Protein AF-A0A950FFI0-F1 (afdb_monomer)

Mean predicted aligned error: 14.04 Å

Solvent-accessible surface area (backbone atoms only — not comparable to full-atom values): 6117 Å² total; per-residue (Å²): 122,66,69,65,53,56,51,49,52,53,51,52,51,52,51,52,57,58,64,46,64,82,72,62,46,77,42,52,54,44,16,48,50,30,12,51,50,23,15,51,53,25,23,51,53,27,45,57,56,38,69,71,50,84,88,46,75,73,49,47,69,52,37,28,58,48,19,24,54,52,18,21,52,54,16,29,54,50,16,60,74,71,38,67,81,80,78,78,78,79,76,78,77,79,78,78,78,79,78,79,79,79,79,79,81,84,134

Secondary structure (DSSP, 8-state):
-HHHHHHHHHHHHHHHHHHGGGG--HHHHHHHHHHHHHHHHHHHHHHHHHHHSTT-HHHHHHHHHHHHHHHHHHHHHHHHHHSPPPPPPPPPPPPPPPPPPPPPPP-

Sequence (107 aa):
MGKRLAQSLMWVAALSFVTGCASITDREKCIALYAAGGGLIGGGIGTGVALSKHNQTGYLEWVVPTGVGGGAVLGGIAGYFLCPVPAPPPPPPPPPPPPPPPPPPPP

pLDDT: mean 80.56, std 8.48, range [55.75, 92.94]

Foldseek 3Di:
DVPVVVVVVVVVVVVVVVVVVVVDDPLNVQLQVLLQVQLVVLLVVLVVVVVVPPDDPVSNVPSNCCRNVVRSVVSSVVSNVPGDDDDPDDPDDPPDPDDDDDDDDDD

Radius of gyration: 26.76 Å; Cα contacts (8 Å, |Δi|>4): 84; chains: 1; bounding box: 80×34×70 Å

Structure (mmCIF, N/CA/C/O backbone):
data_AF-A0A950FFI0-F1
#
_entry.id   AF-A0A950FFI0-F1
#
loop_
_atom_site.group_PDB
_atom_site.id
_atom_site.type_symbol
_atom_site.label_atom_id
_atom_site.label_alt_id
_atom_site.label_comp_id
_atom_site.label_asym_id
_atom_site.label_entity_id
_atom_site.label_seq_id
_atom_site.pdbx_PDB_ins_code
_atom_site.Cartn_x
_atom_site.Cartn_y
_atom_site.Cartn_z
_atom_site.occupancy
_atom_site.B_iso_or_equiv
_atom_site.auth_seq_id
_atom_site.auth_comp_id
_atom_site.auth_asym_id
_atom_site.auth_atom_id
_atom_site.pdbx_PDB_model_num
ATOM 1 N N . MET A 1 1 ? 5.366 21.321 -23.007 1.00 55.75 1 MET A N 1
ATOM 2 C CA . MET A 1 1 ? 4.282 21.366 -21.995 1.00 55.75 1 MET A CA 1
ATOM 3 C C . MET A 1 1 ? 4.315 20.253 -20.933 1.00 55.75 1 MET A C 1
ATOM 5 O O . MET A 1 1 ? 3.971 20.554 -19.802 1.00 55.75 1 MET A O 1
ATOM 9 N N . GLY A 1 2 ? 4.728 19.006 -21.212 1.00 72.06 2 GLY A N 1
ATOM 10 C CA . GLY A 1 2 ? 4.502 17.875 -20.279 1.00 72.06 2 GLY A CA 1
ATOM 11 C C . GLY A 1 2 ? 5.239 17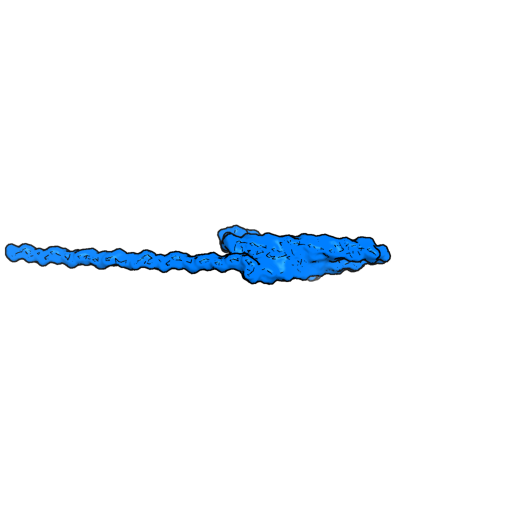.892 -18.924 1.00 72.06 2 GLY A C 1
ATOM 12 O O . GLY A 1 2 ? 4.673 17.473 -17.920 1.00 72.06 2 GLY A O 1
ATOM 13 N N . LYS A 1 3 ? 6.469 18.421 -18.851 1.00 74.12 3 LYS A N 1
ATOM 14 C CA . LYS A 1 3 ? 7.298 18.344 -17.625 1.00 74.12 3 LYS A CA 1
ATOM 15 C C . LYS A 1 3 ? 6.713 19.125 -16.437 1.00 74.12 3 LYS A C 1
ATOM 17 O O . LYS A 1 3 ? 6.781 18.661 -15.308 1.00 74.12 3 LYS A O 1
ATOM 22 N N . ARG A 1 4 ? 6.076 20.274 -16.696 1.00 78.94 4 ARG A N 1
ATOM 23 C CA . ARG A 1 4 ? 5.430 21.102 -15.657 1.00 78.94 4 ARG A CA 1
ATOM 24 C C . ARG A 1 4 ? 4.143 20.470 -15.115 1.00 78.94 4 ARG A C 1
ATOM 26 O O . ARG A 1 4 ? 3.822 20.653 -13.944 1.00 78.94 4 ARG A O 1
ATOM 33 N N . LEU A 1 5 ? 3.445 19.700 -15.954 1.00 82.69 5 LEU A N 1
ATOM 34 C CA . LEU A 1 5 ? 2.248 18.957 -15.564 1.00 82.69 5 LEU A CA 1
ATOM 35 C C . LEU A 1 5 ? 2.614 17.752 -14.684 1.00 82.69 5 LEU A C 1
ATOM 37 O O . LEU A 1 5 ? 2.035 17.580 -13.618 1.00 82.69 5 LEU A O 1
ATOM 41 N N . ALA A 1 6 ? 3.631 16.980 -15.083 1.00 80.00 6 ALA A N 1
ATOM 42 C CA . ALA A 1 6 ? 4.149 15.866 -14.287 1.00 80.00 6 ALA A CA 1
ATOM 43 C C . ALA A 1 6 ? 4.689 16.336 -12.926 1.00 80.00 6 ALA A C 1
ATOM 45 O O . ALA A 1 6 ? 4.409 15.728 -11.897 1.00 80.00 6 ALA A O 1
ATOM 46 N N . GLN A 1 7 ? 5.395 17.468 -12.907 1.00 83.69 7 GLN A N 1
ATOM 47 C CA . GLN A 1 7 ? 5.889 18.061 -11.669 1.00 83.69 7 GLN A CA 1
ATOM 48 C C . GLN A 1 7 ? 4.746 18.553 -10.771 1.00 83.69 7 GLN A C 1
ATOM 50 O O . GLN A 1 7 ? 4.796 18.325 -9.567 1.00 83.69 7 GLN A O 1
ATOM 55 N N . SER A 1 8 ? 3.684 19.141 -11.334 1.00 83.44 8 SER A N 1
ATOM 56 C CA . SER A 1 8 ? 2.490 19.502 -10.551 1.00 83.44 8 SER A CA 1
ATOM 57 C C . SER A 1 8 ? 1.795 18.275 -9.964 1.00 83.44 8 SER A C 1
ATOM 59 O O . SER A 1 8 ? 1.448 18.285 -8.790 1.00 83.44 8 SER A O 1
ATOM 61 N N . LEU A 1 9 ? 1.642 17.197 -10.739 1.00 84.56 9 LEU A N 1
ATOM 62 C CA . LEU A 1 9 ? 1.046 15.944 -10.259 1.00 84.56 9 LEU A CA 1
ATOM 63 C C . LEU A 1 9 ? 1.855 15.318 -9.117 1.00 84.56 9 LEU A C 1
ATOM 65 O O . LEU A 1 9 ? 1.275 14.864 -8.135 1.00 84.56 9 LEU A O 1
ATOM 69 N N . MET A 1 10 ? 3.185 15.352 -9.204 1.00 82.50 10 MET A N 1
ATOM 70 C CA . MET A 1 10 ? 4.066 14.853 -8.148 1.00 82.50 10 MET A CA 1
ATOM 71 C C . MET A 1 10 ? 3.965 15.694 -6.863 1.00 82.50 10 MET A C 1
ATOM 73 O O . MET A 1 10 ? 3.920 15.134 -5.770 1.00 82.50 10 MET A O 1
ATOM 77 N N . TRP A 1 11 ? 3.859 17.023 -6.986 1.00 86.88 11 TRP A N 1
ATOM 78 C CA . TRP A 1 11 ? 3.636 17.923 -5.846 1.00 86.88 11 TRP A CA 1
ATOM 79 C C . TRP A 1 11 ? 2.263 17.723 -5.199 1.00 86.88 11 TRP A C 1
ATOM 81 O O . TRP A 1 11 ? 2.167 17.680 -3.976 1.00 86.88 11 TRP A O 1
ATOM 91 N N . VAL A 1 12 ? 1.210 17.548 -6.001 1.00 83.50 12 VAL A N 1
ATOM 92 C CA . VAL A 1 12 ? -0.142 17.257 -5.498 1.00 83.50 12 VAL A CA 1
ATOM 93 C C . VAL A 1 12 ? -0.174 15.908 -4.782 1.00 83.50 12 VAL A C 1
ATOM 95 O O . VAL A 1 12 ? -0.737 15.812 -3.692 1.00 83.50 12 VAL A O 1
ATOM 98 N N . ALA A 1 13 ? 0.481 14.882 -5.334 1.00 80.25 13 ALA A N 1
ATOM 99 C CA . ALA A 1 13 ? 0.607 13.586 -4.676 1.00 80.25 13 ALA A CA 1
ATOM 100 C C . ALA A 1 13 ? 1.336 13.720 -3.330 1.00 80.25 13 ALA A C 1
ATOM 102 O O . ALA A 1 13 ? 0.818 13.272 -2.311 1.00 80.25 13 ALA A O 1
ATOM 103 N N . ALA A 1 14 ? 2.479 14.411 -3.296 1.00 79.38 14 ALA A N 1
ATOM 104 C CA . ALA A 1 14 ? 3.236 14.641 -2.066 1.00 79.38 14 ALA A CA 1
ATOM 105 C C . ALA A 1 14 ? 2.419 15.389 -0.996 1.00 79.38 14 ALA A C 1
ATOM 107 O O . ALA A 1 14 ? 2.4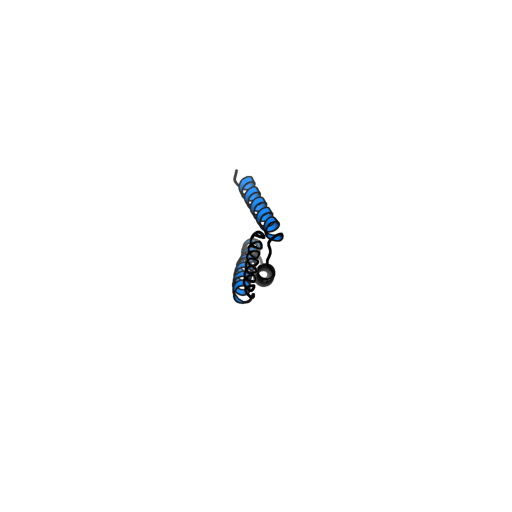07 14.981 0.163 1.00 79.38 14 ALA A O 1
ATOM 108 N N . LEU A 1 15 ? 1.685 16.438 -1.383 1.00 74.88 15 LEU A N 1
ATOM 109 C CA . LEU A 1 15 ? 0.802 17.178 -0.476 1.00 74.88 15 LEU A CA 1
ATOM 110 C C . LEU A 1 15 ? -0.331 16.299 0.065 1.00 74.88 15 LEU A C 1
ATOM 112 O O . LEU A 1 15 ? -0.646 16.387 1.248 1.00 74.88 15 LEU A O 1
ATOM 116 N N . SER A 1 16 ? -0.877 15.408 -0.765 1.00 71.88 16 SER A N 1
ATOM 117 C CA . SER A 1 16 ? -1.929 14.462 -0.364 1.00 71.88 16 SER A CA 1
ATOM 118 C C . SER A 1 16 ? -1.427 13.461 0.684 1.00 71.88 16 SER A C 1
ATOM 120 O O . SER A 1 16 ? -2.123 13.176 1.660 1.00 71.88 16 SER A O 1
ATOM 122 N N . PHE A 1 17 ? -0.189 12.978 0.527 1.00 67.31 17 PHE A N 1
ATOM 123 C CA . PHE A 1 17 ? 0.474 12.136 1.528 1.00 67.31 17 PHE A CA 1
ATOM 124 C C . PHE A 1 17 ? 0.713 12.885 2.848 1.00 67.31 17 PHE A C 1
ATOM 126 O O . PHE A 1 17 ? 0.494 12.317 3.915 1.00 67.31 17 PHE A O 1
ATOM 133 N N . VAL A 1 18 ? 1.103 14.165 2.800 1.00 69.44 18 VAL A N 1
ATOM 134 C CA . VAL A 1 18 ? 1.333 14.984 4.006 1.00 69.44 18 VAL A CA 1
ATOM 135 C C . VAL A 1 18 ? 0.029 15.303 4.742 1.00 69.44 18 VAL A C 1
ATOM 137 O O . VAL A 1 18 ? -0.010 15.219 5.967 1.00 69.44 18 VAL A O 1
ATOM 140 N N . THR A 1 19 ? -1.062 15.612 4.034 1.00 65.56 19 THR A N 1
ATOM 141 C CA . THR A 1 19 ? -2.373 15.840 4.672 1.00 65.56 19 THR A CA 1
ATOM 142 C C . THR A 1 19 ? -2.939 14.576 5.318 1.00 65.56 19 THR A C 1
ATOM 144 O O . THR A 1 19 ? -3.627 14.666 6.332 1.00 65.56 19 THR A O 1
ATOM 147 N N . GLY A 1 20 ? -2.593 13.398 4.787 1.00 60.44 20 GLY A N 1
ATOM 148 C CA . GLY A 1 20 ? -2.955 12.109 5.379 1.00 60.44 20 GLY A CA 1
ATOM 149 C C . GLY A 1 20 ? -2.249 11.802 6.708 1.00 60.44 20 GLY A C 1
ATOM 150 O O . GLY A 1 20 ? -2.727 10.958 7.462 1.00 60.44 20 GLY A O 1
ATOM 151 N N . CYS A 1 21 ? -1.158 12.501 7.052 1.00 64.06 21 CYS A N 1
ATOM 152 C CA . CYS A 1 21 ? -0.455 12.285 8.325 1.00 64.06 21 CYS A CA 1
ATOM 153 C C . CYS A 1 21 ? -1.261 12.725 9.559 1.00 64.06 21 CYS A C 1
ATOM 155 O O . CYS A 1 21 ? -1.019 12.197 10.641 1.00 64.06 21 CYS A O 1
ATOM 157 N N . ALA A 1 22 ? -2.206 13.665 9.433 1.00 57.06 22 ALA A N 1
ATOM 158 C CA . ALA A 1 22 ? -2.994 14.144 10.576 1.00 57.06 22 ALA A CA 1
ATOM 159 C C . ALA A 1 22 ? -4.136 13.190 10.978 1.00 57.06 22 ALA A C 1
ATOM 161 O O . ALA A 1 22 ? -4.648 13.283 12.091 1.00 57.06 22 ALA A O 1
ATOM 162 N N . SER A 1 23 ? -4.525 12.266 10.096 1.00 58.75 23 SER A N 1
ATOM 163 C CA . SER A 1 23 ? -5.669 11.363 10.282 1.00 58.75 23 SER A CA 1
ATOM 164 C C . SER A 1 23 ? -5.284 9.884 10.336 1.00 58.75 23 SER A C 1
ATOM 166 O O . SER A 1 23 ? -6.153 9.029 10.196 1.00 58.75 23 SER A O 1
ATOM 168 N N . ILE A 1 24 ? -3.997 9.567 10.508 1.00 67.44 24 ILE A N 1
ATOM 169 C CA . ILE A 1 24 ? -3.511 8.194 10.375 1.00 67.44 24 ILE A CA 1
ATOM 170 C C . ILE A 1 24 ? -3.899 7.354 11.604 1.00 67.44 24 ILE A C 1
ATOM 172 O O . ILE A 1 24 ? -3.438 7.569 12.730 1.00 67.44 24 ILE A O 1
ATOM 176 N N . THR A 1 25 ? -4.771 6.378 11.387 1.00 76.31 25 THR A N 1
ATOM 177 C CA . THR A 1 25 ? -5.123 5.358 12.377 1.00 76.31 25 THR A CA 1
ATOM 178 C C . THR A 1 25 ? -3.943 4.408 12.597 1.00 76.31 25 THR A C 1
ATOM 180 O O . THR A 1 25 ? -3.069 4.255 11.738 1.00 76.31 25 THR A O 1
ATOM 183 N N . ASP A 1 26 ? -3.896 3.710 13.735 1.00 78.50 26 ASP A N 1
ATOM 184 C CA . ASP A 1 26 ? -2.819 2.738 13.995 1.00 78.50 26 ASP A CA 1
ATOM 185 C C . ASP A 1 26 ? -2.796 1.595 12.967 1.00 78.50 26 ASP A C 1
ATOM 187 O O . ASP A 1 26 ? -1.736 1.048 12.651 1.00 78.50 26 ASP A O 1
ATOM 191 N N . ARG A 1 27 ? -3.950 1.306 12.350 1.00 78.31 27 ARG A N 1
ATOM 192 C CA . ARG A 1 27 ? -4.050 0.372 11.228 1.00 78.31 27 ARG A CA 1
ATOM 193 C C . ARG A 1 27 ? -3.320 0.878 9.987 1.00 78.31 27 ARG A C 1
ATOM 195 O O . ARG A 1 27 ? -2.618 0.104 9.346 1.00 78.31 27 ARG A O 1
ATOM 202 N N . GLU A 1 28 ? -3.449 2.154 9.645 1.00 82.2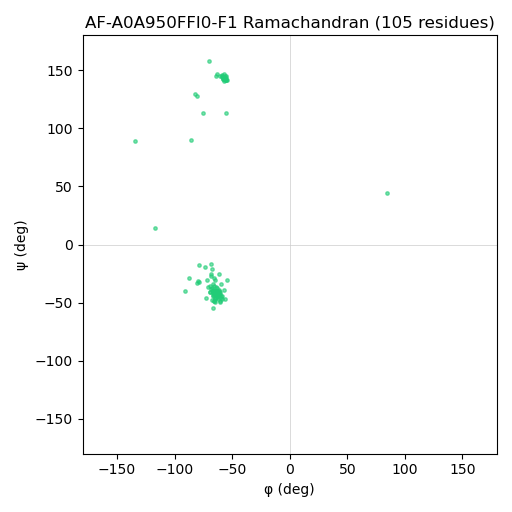5 28 GLU A N 1
ATOM 203 C CA . GLU A 1 28 ? -2.775 2.726 8.474 1.00 82.25 28 GLU A CA 1
ATOM 204 C C . GLU A 1 28 ? -1.262 2.814 8.667 1.00 82.25 28 GLU A C 1
ATOM 206 O O . GLU A 1 28 ? -0.526 2.521 7.728 1.00 82.25 28 GLU A O 1
ATOM 211 N N . LYS A 1 29 ? -0.777 3.105 9.884 1.00 83.94 29 LYS A N 1
ATOM 212 C CA . LYS A 1 29 ? 0.663 3.016 10.202 1.00 83.94 29 LYS A CA 1
ATOM 213 C C . LYS A 1 29 ? 1.187 1.599 9.988 1.00 83.94 29 LYS A C 1
ATOM 215 O O . LYS A 1 29 ? 2.241 1.414 9.389 1.00 83.94 29 LYS A O 1
ATOM 220 N N . CYS A 1 30 ? 0.433 0.604 10.448 1.00 85.31 30 CYS A N 1
ATOM 221 C CA . CYS A 1 30 ? 0.761 -0.800 10.251 1.00 85.31 30 CYS A CA 1
ATOM 222 C C . CYS A 1 30 ? 0.821 -1.148 8.751 1.00 85.31 30 CYS A C 1
ATOM 224 O O . CYS A 1 30 ? 1.836 -1.659 8.283 1.00 85.31 30 CYS A O 1
ATOM 226 N N . ILE A 1 31 ? -0.196 -0.778 7.964 1.00 87.62 31 ILE A N 1
ATOM 227 C CA . ILE A 1 31 ? -0.214 -1.015 6.509 1.00 87.62 31 ILE A CA 1
ATOM 228 C C . ILE A 1 31 ? 0.955 -0.301 5.815 1.00 87.62 31 ILE A C 1
ATOM 230 O O . ILE A 1 31 ? 1.616 -0.894 4.963 1.00 87.62 31 ILE A O 1
ATOM 234 N N . ALA A 1 32 ? 1.246 0.944 6.198 1.00 87.44 32 ALA A N 1
ATOM 235 C CA . ALA A 1 32 ? 2.353 1.720 5.651 1.00 87.44 32 ALA A CA 1
ATOM 236 C C . ALA A 1 32 ? 3.717 1.089 5.967 1.00 87.44 32 ALA A C 1
ATOM 238 O O . ALA A 1 32 ? 4.592 1.086 5.104 1.00 87.44 32 ALA A O 1
ATOM 239 N N . LEU A 1 33 ? 3.893 0.501 7.156 1.00 88.81 33 LEU A N 1
ATOM 240 C CA . LEU A 1 33 ? 5.101 -0.252 7.505 1.00 88.81 33 LEU A CA 1
ATOM 241 C C . LEU A 1 33 ? 5.275 -1.484 6.612 1.00 88.81 33 LEU A C 1
ATOM 243 O O . LEU A 1 33 ? 6.373 -1.716 6.107 1.00 88.81 33 LEU A O 1
ATOM 247 N N . TYR A 1 34 ? 4.204 -2.241 6.359 1.00 87.62 34 TYR A N 1
ATOM 248 C CA . TYR A 1 34 ? 4.266 -3.384 5.444 1.00 87.62 34 TYR A CA 1
ATOM 249 C C . TYR A 1 34 ? 4.493 -2.957 3.986 1.00 87.62 34 TYR A C 1
ATOM 251 O O . TYR A 1 34 ? 5.261 -3.607 3.280 1.00 87.62 34 TYR A O 1
ATOM 259 N N . ALA A 1 35 ? 3.898 -1.849 3.536 1.00 89.62 35 ALA A N 1
ATOM 260 C CA . ALA A 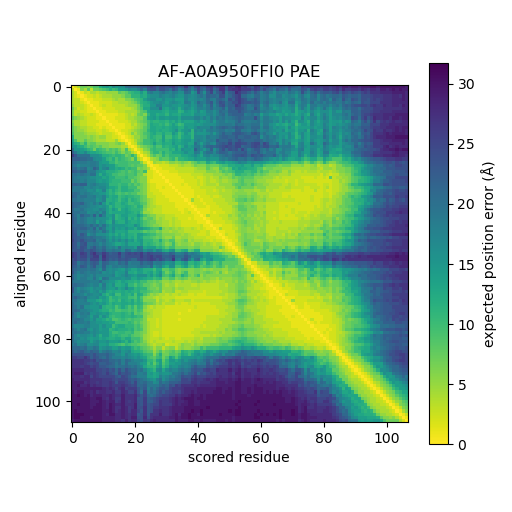1 35 ? 4.151 -1.284 2.210 1.00 89.62 35 ALA A CA 1
ATOM 261 C C . ALA A 1 35 ? 5.605 -0.806 2.062 1.00 89.62 35 ALA A C 1
ATOM 263 O O . ALA A 1 35 ? 6.274 -1.138 1.085 1.00 89.62 35 ALA A O 1
ATOM 264 N N . ALA A 1 36 ? 6.137 -0.088 3.053 1.00 89.56 36 ALA A N 1
ATOM 265 C CA . ALA A 1 36 ? 7.531 0.345 3.060 1.00 89.56 36 ALA A CA 1
ATOM 266 C C . ALA A 1 36 ? 8.490 -0.856 3.082 1.00 89.56 36 ALA A C 1
ATOM 268 O O . ALA A 1 36 ? 9.427 -0.911 2.287 1.00 89.56 36 ALA A O 1
ATOM 269 N N . GLY A 1 37 ? 8.221 -1.854 3.929 1.00 90.06 37 GLY A N 1
ATOM 270 C CA . GLY A 1 37 ? 8.993 -3.095 3.986 1.00 90.06 37 GLY A CA 1
ATOM 271 C C . GLY A 1 37 ? 8.972 -3.855 2.659 1.00 90.06 37 GLY A C 1
ATOM 272 O O . GLY A 1 37 ? 10.023 -4.239 2.151 1.00 90.06 37 GLY A O 1
ATOM 273 N N . GLY A 1 38 ? 7.795 -4.004 2.048 1.00 87.00 38 GLY A N 1
ATOM 274 C CA . GLY A 1 38 ? 7.642 -4.648 0.745 1.00 87.00 38 GLY A CA 1
ATOM 275 C C . GLY A 1 38 ? 8.377 -3.908 -0.372 1.00 87.00 38 GLY A C 1
ATOM 276 O O . GLY A 1 38 ? 9.036 -4.542 -1.193 1.00 87.00 38 GLY A O 1
ATOM 277 N N . GLY A 1 39 ? 8.336 -2.572 -0.378 1.00 89.69 39 GLY A N 1
ATOM 278 C CA . GLY A 1 39 ? 9.069 -1.749 -1.342 1.00 89.69 39 GLY A CA 1
ATOM 279 C C . GLY A 1 39 ? 10.586 -1.856 -1.187 1.00 89.69 39 GLY A C 1
ATOM 280 O O . GLY A 1 39 ? 11.298 -1.956 -2.184 1.00 89.69 39 GLY A O 1
ATOM 281 N N . LEU A 1 40 ? 11.089 -1.907 0.050 1.00 89.69 40 LEU A N 1
ATOM 282 C CA . LEU A 1 40 ? 12.516 -2.101 0.327 1.00 89.69 40 LEU A CA 1
ATOM 283 C C . LEU A 1 40 ? 12.997 -3.493 -0.095 1.00 89.69 40 LEU A C 1
ATOM 285 O O . LEU A 1 40 ? 14.038 -3.608 -0.739 1.00 89.69 40 LEU A O 1
ATOM 289 N N . ILE A 1 41 ? 12.230 -4.541 0.214 1.00 91.38 41 ILE A N 1
ATOM 290 C CA . ILE A 1 41 ? 12.560 -5.917 -0.183 1.00 91.38 41 ILE A CA 1
ATOM 291 C C . ILE A 1 41 ? 12.503 -6.052 -1.711 1.00 91.38 41 ILE A C 1
ATOM 293 O O . ILE A 1 41 ? 13.451 -6.542 -2.326 1.00 91.38 41 ILE A O 1
ATOM 297 N N . GLY A 1 42 ? 11.430 -5.566 -2.341 1.00 85.94 42 GLY A N 1
ATOM 298 C CA . GLY A 1 42 ? 11.257 -5.607 -3.793 1.00 85.94 42 GLY A CA 1
ATOM 299 C C . GLY A 1 42 ? 12.313 -4.791 -4.544 1.00 85.94 42 GLY A C 1
ATOM 300 O O . GLY A 1 42 ? 12.858 -5.256 -5.546 1.00 85.94 42 GLY A O 1
ATOM 301 N N . GLY A 1 43 ? 12.674 -3.614 -4.028 1.00 85.94 43 GLY A N 1
ATOM 302 C CA . GLY A 1 43 ? 13.766 -2.793 -4.552 1.00 85.94 4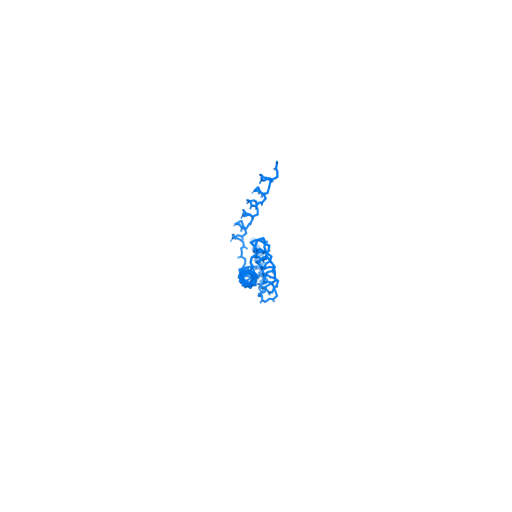3 GLY A CA 1
ATOM 303 C C . GLY A 1 43 ? 15.142 -3.432 -4.365 1.00 85.94 43 GLY A C 1
ATOM 304 O O . GLY A 1 43 ? 15.957 -3.408 -5.288 1.00 85.94 43 GLY A O 1
ATOM 305 N N . GLY A 1 44 ? 15.396 -4.057 -3.211 1.00 86.12 44 GLY A N 1
ATOM 306 C CA . GLY A 1 44 ? 16.643 -4.769 -2.923 1.00 86.12 44 GLY A CA 1
ATOM 307 C C . GLY A 1 44 ? 16.867 -5.956 -3.861 1.00 86.12 44 GLY A C 1
ATOM 308 O O . GLY A 1 44 ? 17.934 -6.072 -4.466 1.00 86.12 44 GLY A O 1
ATOM 309 N N . ILE A 1 45 ? 15.839 -6.788 -4.062 1.00 86.88 45 ILE A N 1
ATOM 310 C CA . ILE A 1 45 ? 15.892 -7.918 -5.003 1.00 86.88 45 ILE A CA 1
ATOM 311 C C . ILE A 1 45 ? 16.042 -7.408 -6.440 1.00 86.88 45 ILE A C 1
ATOM 313 O O . ILE A 1 45 ? 16.905 -7.892 -7.173 1.00 86.88 45 ILE A O 1
ATOM 317 N N . GLY A 1 46 ? 15.252 -6.403 -6.834 1.00 82.31 46 GLY A N 1
ATOM 318 C CA . GLY A 1 46 ? 15.327 -5.803 -8.167 1.00 82.31 46 GLY A CA 1
ATOM 319 C C . GLY A 1 46 ? 16.729 -5.285 -8.485 1.00 82.31 46 GLY A C 1
ATOM 320 O O . GLY A 1 46 ? 17.288 -5.617 -9.528 1.00 82.31 46 GLY A O 1
ATOM 321 N N . THR A 1 47 ? 17.341 -4.558 -7.548 1.00 83.69 47 THR A N 1
ATOM 322 C CA . THR A 1 47 ? 18.709 -4.038 -7.694 1.00 83.69 47 THR A CA 1
ATOM 323 C C . THR A 1 47 ? 19.746 -5.166 -7.748 1.00 83.69 47 THR A C 1
ATOM 325 O O . THR A 1 47 ? 20.636 -5.135 -8.597 1.00 83.69 47 THR A O 1
ATOM 328 N N . GLY A 1 48 ? 19.614 -6.200 -6.908 1.00 82.94 48 GLY A N 1
ATOM 329 C CA . GLY A 1 48 ? 20.516 -7.360 -6.907 1.00 82.94 48 GLY A CA 1
ATOM 330 C C . GLY A 1 48 ? 20.513 -8.138 -8.230 1.00 82.94 48 GLY A C 1
ATOM 331 O O . GLY A 1 48 ? 21.570 -8.500 -8.755 1.00 82.94 48 GLY A O 1
ATOM 332 N N . VAL A 1 49 ? 19.332 -8.333 -8.825 1.00 81.81 49 VAL A N 1
ATOM 333 C CA . VAL A 1 49 ? 19.191 -8.970 -10.147 1.00 81.81 49 VAL A CA 1
ATOM 334 C C . VAL A 1 49 ? 19.704 -8.054 -11.262 1.00 81.81 49 VAL A C 1
ATOM 336 O O . VAL A 1 49 ? 20.328 -8.532 -12.210 1.00 81.81 49 VAL A O 1
ATOM 339 N N . ALA A 1 50 ? 19.490 -6.740 -11.148 1.00 78.38 50 ALA A N 1
ATOM 340 C CA . ALA A 1 50 ? 19.973 -5.766 -12.122 1.00 78.38 50 ALA A CA 1
ATOM 341 C C . ALA A 1 50 ? 21.502 -5.740 -12.224 1.00 78.38 50 ALA A C 1
ATOM 343 O O . ALA A 1 50 ? 22.042 -5.699 -13.325 1.00 78.38 50 ALA A O 1
ATOM 344 N N . LEU A 1 51 ? 22.195 -5.811 -11.084 1.00 79.31 51 LEU A N 1
ATOM 345 C CA . LEU A 1 51 ? 23.659 -5.817 -11.020 1.00 79.31 51 LEU A CA 1
ATOM 346 C C . LEU A 1 51 ? 24.269 -7.105 -11.591 1.00 79.31 51 LEU A C 1
ATOM 348 O O . LEU A 1 51 ? 25.383 -7.081 -12.108 1.00 79.31 51 LEU A O 1
ATOM 352 N N . SER A 1 52 ? 23.527 -8.217 -11.553 1.00 80.06 52 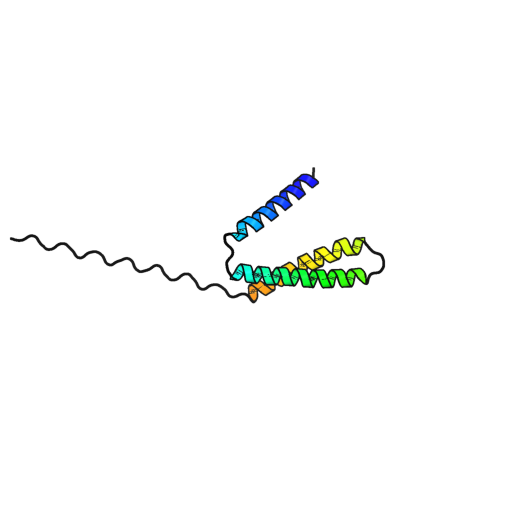SER A N 1
ATOM 353 C CA . SER A 1 52 ? 23.952 -9.496 -12.140 1.00 80.06 52 SER A CA 1
ATOM 354 C C . SER A 1 52 ? 23.879 -9.505 -13.675 1.00 80.06 52 SER A C 1
ATOM 356 O O . SER A 1 52 ? 24.530 -10.318 -14.332 1.00 80.06 52 SER A O 1
ATOM 358 N N . LYS A 1 53 ? 23.113 -8.588 -14.279 1.00 77.31 53 LYS A N 1
ATOM 359 C CA . LYS A 1 53 ? 23.082 -8.374 -15.730 1.00 77.31 53 LYS A CA 1
ATOM 360 C C . LYS A 1 53 ? 24.205 -7.403 -16.102 1.00 77.31 53 LYS A C 1
ATOM 362 O O . LYS A 1 53 ? 24.018 -6.190 -16.126 1.00 77.31 53 LYS A O 1
ATOM 367 N N . HIS A 1 54 ? 25.384 -7.952 -16.400 1.00 56.91 54 HIS A N 1
ATOM 368 C CA . HIS A 1 54 ? 26.536 -7.178 -16.862 1.00 56.91 54 HIS A CA 1
ATOM 369 C C . HIS A 1 54 ? 26.155 -6.346 -18.105 1.00 56.91 54 HIS A C 1
ATOM 371 O O . HIS A 1 54 ? 25.918 -6.895 -19.180 1.00 56.91 54 HIS A O 1
ATOM 377 N N . ASN A 1 55 ? 26.140 -5.017 -17.949 1.00 63.28 55 ASN A N 1
ATOM 378 C CA . ASN A 1 55 ? 26.104 -4.003 -19.014 1.00 63.28 55 ASN A CA 1
ATOM 379 C C . ASN A 1 55 ? 24.744 -3.581 -19.625 1.00 63.28 55 ASN A C 1
ATOM 381 O O . ASN A 1 55 ? 24.641 -3.372 -20.834 1.00 63.28 55 ASN A O 1
ATOM 385 N N . GLN A 1 56 ? 23.709 -3.347 -18.813 1.00 66.19 56 GLN A N 1
ATOM 386 C CA . GLN A 1 56 ? 22.544 -2.559 -19.254 1.00 66.19 56 GLN A CA 1
ATOM 387 C C . GLN A 1 56 ? 22.143 -1.543 -18.173 1.00 66.19 56 GLN A C 1
ATOM 389 O O . GLN A 1 56 ? 21.293 -1.818 -17.329 1.00 66.19 56 GLN A O 1
ATOM 394 N N . THR A 1 57 ? 22.715 -0.335 -18.209 1.00 66.94 57 THR A N 1
ATOM 395 C CA . THR A 1 57 ? 22.252 0.815 -17.402 1.00 66.94 57 THR A CA 1
ATOM 396 C C . THR A 1 57 ? 20.764 1.110 -17.618 1.00 66.94 57 THR A C 1
ATOM 398 O O . THR A 1 57 ? 20.076 1.489 -16.676 1.00 66.94 57 THR A O 1
ATOM 401 N N . GLY A 1 58 ? 20.233 0.825 -18.812 1.00 68.88 58 GLY A N 1
ATOM 402 C CA . GLY A 1 58 ? 18.795 0.911 -19.091 1.00 68.88 58 GLY A CA 1
ATOM 403 C C . GLY A 1 58 ? 17.935 -0.133 -18.361 1.00 68.88 58 GLY A C 1
ATOM 404 O O . GLY A 1 58 ? 16.742 0.082 -18.176 1.00 68.88 58 GLY A O 1
ATOM 405 N N . TYR A 1 59 ? 18.516 -1.249 -17.906 1.00 76.19 59 TYR A N 1
ATOM 406 C CA . TYR A 1 59 ? 17.785 -2.269 -17.145 1.00 76.19 59 TYR A CA 1
ATOM 407 C C . TYR A 1 59 ? 17.636 -1.883 -15.667 1.00 76.19 59 TYR A C 1
ATOM 409 O O . TYR A 1 59 ? 16.603 -2.155 -15.057 1.00 76.19 59 TYR A O 1
ATOM 417 N N . LEU A 1 60 ? 18.632 -1.187 -15.106 1.00 78.00 60 LEU A N 1
ATOM 418 C CA . LEU A 1 60 ? 18.568 -0.618 -13.755 1.00 78.00 60 LEU A CA 1
ATOM 419 C C . LEU A 1 60 ? 17.453 0.429 -13.631 1.00 78.00 60 LEU A C 1
ATOM 421 O O . LEU A 1 60 ? 16.707 0.395 -12.652 1.00 78.00 60 LEU A O 1
ATOM 425 N N . GLU A 1 61 ? 17.301 1.304 -14.633 1.00 78.25 61 GLU A N 1
ATOM 426 C CA . GLU A 1 61 ? 16.247 2.330 -14.635 1.00 78.25 61 GLU A CA 1
ATOM 427 C C . GLU A 1 61 ? 14.839 1.739 -14.572 1.00 78.25 61 GLU A C 1
ATOM 429 O O . GLU A 1 61 ? 13.968 2.329 -13.943 1.00 78.25 61 GLU A O 1
ATOM 434 N N . TRP A 1 62 ? 14.606 0.576 -15.182 1.00 78.25 62 TRP A N 1
ATOM 435 C CA . TRP A 1 62 ? 13.278 -0.035 -15.193 1.00 78.25 62 TRP A CA 1
ATOM 436 C C . TRP A 1 62 ? 13.039 -0.989 -14.028 1.00 78.25 62 TRP A C 1
ATOM 438 O O . TRP A 1 62 ? 11.950 -0.996 -13.452 1.00 78.25 62 TRP A O 1
ATOM 448 N N . VAL A 1 63 ? 14.025 -1.798 -13.641 1.00 81.75 63 VAL A N 1
ATOM 449 C CA . VAL A 1 63 ? 13.766 -2.890 -12.694 1.00 81.75 63 VAL A CA 1
ATOM 450 C C . VAL A 1 63 ? 13.671 -2.405 -11.244 1.00 81.75 63 VAL A C 1
ATOM 452 O O . VAL A 1 63 ? 12.885 -2.953 -10.474 1.00 81.75 63 VAL A O 1
ATOM 455 N N . VAL A 1 64 ? 14.412 -1.356 -10.873 1.00 83.12 64 VAL A N 1
ATOM 456 C CA . VAL A 1 64 ? 14.393 -0.800 -9.510 1.00 83.12 64 VAL A CA 1
ATOM 457 C C . VAL A 1 64 ? 13.038 -0.165 -9.175 1.00 83.12 64 VAL A C 1
ATOM 459 O O . VAL A 1 64 ? 12.426 -0.600 -8.198 1.00 83.12 64 VAL A O 1
ATOM 462 N N . PRO A 1 65 ? 12.494 0.789 -9.958 1.00 82.81 65 PRO A N 1
ATOM 463 C CA . PRO A 1 65 ? 11.180 1.356 -9.657 1.00 82.81 65 PRO A CA 1
ATOM 464 C C . PRO A 1 65 ? 10.057 0.325 -9.775 1.00 82.81 65 PRO A C 1
ATOM 466 O O . PRO A 1 65 ? 9.097 0.399 -9.012 1.00 82.81 65 PRO A O 1
ATOM 469 N N . THR A 1 66 ? 10.183 -0.673 -10.658 1.00 86.50 66 THR A N 1
ATOM 470 C CA . THR A 1 66 ? 9.193 -1.759 -10.750 1.00 86.50 66 THR A CA 1
ATOM 471 C C . THR A 1 66 ? 9.236 -2.657 -9.512 1.00 86.50 66 THR A C 1
ATOM 473 O O . THR A 1 66 ? 8.189 -3.022 -8.984 1.00 86.50 66 THR A O 1
ATOM 476 N N . GLY A 1 67 ? 10.431 -2.966 -9.001 1.00 86.12 67 GLY A N 1
ATOM 477 C CA . GLY A 1 67 ? 10.613 -3.730 -7.768 1.00 86.12 67 GLY A CA 1
ATOM 478 C C . GLY A 1 67 ? 10.118 -2.981 -6.532 1.00 86.12 67 GLY A C 1
ATOM 479 O O . GLY A 1 67 ? 9.412 -3.560 -5.711 1.00 86.12 67 GLY A O 1
ATOM 480 N N . VAL A 1 68 ? 10.419 -1.684 -6.420 1.00 89.25 68 VAL A N 1
ATOM 481 C CA . VAL A 1 68 ? 9.938 -0.842 -5.312 1.00 89.25 68 VAL A CA 1
ATOM 482 C C . VAL A 1 68 ? 8.425 -0.651 -5.390 1.00 89.25 68 VAL A C 1
ATOM 484 O O . VAL A 1 68 ? 7.735 -0.856 -4.397 1.00 89.25 68 VAL A O 1
ATOM 487 N N . GLY A 1 69 ? 7.891 -0.301 -6.562 1.00 89.06 69 GLY A N 1
ATOM 488 C CA . GLY A 1 69 ? 6.458 -0.089 -6.760 1.00 89.06 69 GLY A CA 1
ATOM 489 C C . GLY A 1 69 ? 5.653 -1.372 -6.561 1.00 89.06 69 GLY A C 1
ATOM 490 O O . GLY A 1 69 ? 4.703 -1.390 -5.782 1.00 89.06 69 GLY A O 1
ATOM 491 N N . GLY A 1 70 ? 6.065 -2.468 -7.201 1.00 90.12 70 GLY A N 1
ATOM 492 C CA . GLY A 1 70 ? 5.417 -3.773 -7.056 1.00 90.12 70 GLY A CA 1
ATOM 493 C C . GLY A 1 70 ? 5.534 -4.325 -5.636 1.00 90.12 70 GLY A C 1
ATOM 494 O O . GLY A 1 70 ? 4.544 -4.784 -5.068 1.00 90.12 70 GLY A O 1
ATOM 495 N N . GLY A 1 71 ? 6.716 -4.210 -5.028 1.00 88.12 71 GLY A N 1
ATOM 496 C CA . GLY A 1 71 ? 6.957 -4.609 -3.645 1.00 88.12 71 GLY A CA 1
ATOM 497 C C . GLY A 1 71 ? 6.124 -3.805 -2.648 1.00 88.12 71 GLY A C 1
ATOM 498 O O . GLY A 1 71 ? 5.558 -4.385 -1.726 1.00 88.12 71 GLY A O 1
ATOM 499 N N . ALA A 1 72 ? 5.979 -2.495 -2.851 1.00 91.00 72 ALA A N 1
ATOM 500 C CA . ALA A 1 72 ? 5.173 -1.648 -1.979 1.00 91.00 72 ALA A CA 1
ATOM 501 C C . ALA A 1 72 ? 3.676 -1.949 -2.087 1.00 91.00 72 ALA A C 1
ATOM 503 O O . ALA A 1 72 ? 2.984 -1.975 -1.071 1.00 91.00 72 ALA A O 1
ATOM 504 N N . VAL A 1 73 ? 3.176 -2.234 -3.294 1.00 92.94 73 VAL A N 1
ATOM 505 C CA . VAL A 1 73 ? 1.777 -2.637 -3.501 1.00 92.94 73 VAL A CA 1
ATOM 506 C C . VAL A 1 73 ? 1.502 -3.989 -2.846 1.00 92.94 73 VAL A C 1
ATOM 508 O O . VAL A 1 73 ? 0.548 -4.110 -2.082 1.00 92.94 73 VAL A O 1
ATOM 511 N N . LEU A 1 74 ? 2.354 -4.992 -3.080 1.00 91.94 74 LEU A N 1
ATOM 512 C CA . LEU A 1 74 ? 2.201 -6.313 -2.463 1.00 91.94 74 LEU A CA 1
ATOM 513 C C . LEU A 1 74 ? 2.335 -6.249 -0.938 1.00 91.94 74 LEU A C 1
ATOM 515 O O . LEU A 1 74 ? 1.535 -6.854 -0.227 1.00 91.94 74 LEU A O 1
ATOM 519 N N . GLY A 1 75 ? 3.296 -5.471 -0.436 1.00 89.38 75 GLY A N 1
ATOM 520 C CA . GLY A 1 75 ? 3.468 -5.209 0.990 1.00 89.38 75 GLY A CA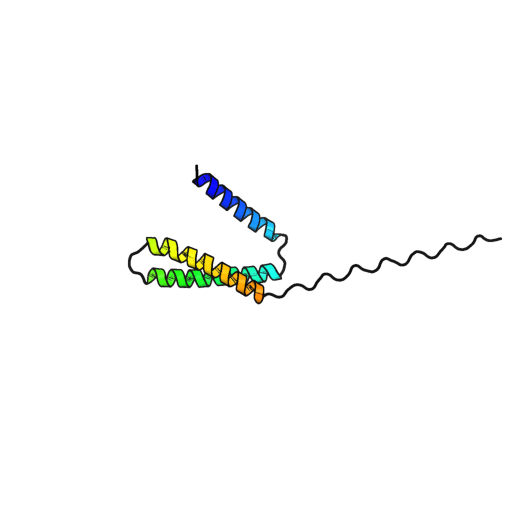 1
ATOM 521 C C . GLY A 1 75 ? 2.257 -4.505 1.596 1.00 89.38 75 GLY A C 1
ATOM 522 O O . GLY A 1 75 ? 1.776 -4.913 2.645 1.00 89.38 75 GLY A O 1
ATOM 523 N N . GLY A 1 76 ? 1.694 -3.506 0.915 1.00 90.94 76 GLY A N 1
ATOM 524 C CA . GLY A 1 76 ? 0.484 -2.813 1.358 1.00 90.94 76 GLY A CA 1
ATOM 525 C C . GLY A 1 76 ? -0.748 -3.720 1.384 1.00 90.94 76 GLY A C 1
ATOM 526 O O . GLY A 1 76 ? -1.510 -3.682 2.348 1.00 90.94 76 GLY A O 1
ATOM 527 N N . ILE A 1 77 ? -0.922 -4.584 0.377 1.00 92.50 77 ILE A N 1
ATOM 528 C CA . ILE A 1 77 ? -2.006 -5.580 0.345 1.00 92.50 77 ILE A CA 1
ATOM 529 C C . ILE A 1 77 ? -1.836 -6.585 1.488 1.00 92.50 77 ILE A C 1
ATOM 531 O O . ILE A 1 77 ? -2.790 -6.852 2.216 1.00 92.50 77 ILE A O 1
ATOM 535 N N . ALA A 1 78 ? -0.624 -7.104 1.693 1.00 90.94 78 ALA A N 1
ATOM 536 C CA . ALA A 1 78 ? -0.334 -7.992 2.814 1.00 90.94 78 ALA A CA 1
ATOM 537 C C . ALA A 1 78 ? -0.621 -7.297 4.155 1.00 90.94 78 ALA A C 1
ATOM 539 O O . ALA A 1 78 ? -1.341 -7.838 4.988 1.00 90.94 78 ALA A O 1
ATOM 540 N N . GLY A 1 79 ? -0.157 -6.058 4.330 1.00 86.88 79 GLY A N 1
ATOM 541 C CA . GLY A 1 79 ? -0.455 -5.241 5.502 1.00 86.88 79 GLY A CA 1
ATOM 542 C C . GLY A 1 79 ? -1.953 -5.036 5.711 1.00 86.88 79 GLY A C 1
ATOM 543 O O . GLY A 1 79 ? -2.426 -5.115 6.836 1.00 86.88 79 GLY A O 1
ATOM 544 N N . TYR A 1 80 ? -2.737 -4.848 4.650 1.00 87.06 80 TYR A N 1
ATOM 545 C CA . TYR A 1 80 ? -4.189 -4.716 4.774 1.00 87.06 80 TYR A CA 1
ATOM 546 C C . TYR A 1 80 ? -4.841 -5.970 5.378 1.00 87.06 80 TYR A C 1
ATOM 548 O O . TYR A 1 80 ? -5.752 -5.839 6.198 1.00 87.06 80 TYR A O 1
ATOM 556 N N . PHE A 1 81 ? -4.369 -7.165 5.015 1.00 87.31 81 PHE A N 1
ATOM 557 C CA . PHE A 1 81 ? -4.879 -8.425 5.566 1.00 87.31 81 PHE A CA 1
ATOM 558 C C . PHE A 1 81 ? -4.313 -8.764 6.951 1.00 87.31 81 PHE A C 1
ATOM 560 O O . PHE A 1 81 ? -5.011 -9.387 7.747 1.00 87.31 81 PHE A O 1
ATOM 567 N N . LEU A 1 82 ? -3.072 -8.367 7.249 1.00 86.81 82 LEU A N 1
ATOM 568 C CA . LEU A 1 82 ? -2.408 -8.682 8.518 1.00 86.81 82 LEU A CA 1
ATOM 569 C C . LEU A 1 82 ? -2.704 -7.660 9.628 1.00 86.81 82 LEU A C 1
ATOM 571 O O . LEU A 1 82 ? -2.663 -8.011 10.806 1.00 86.81 82 LEU A O 1
ATOM 575 N N . CYS A 1 83 ? -2.978 -6.399 9.287 1.00 88.31 83 CYS A N 1
ATOM 576 C CA . CYS A 1 83 ? -3.165 -5.338 10.272 1.00 88.31 83 CYS A CA 1
ATOM 577 C C . CYS A 1 83 ? -4.594 -5.333 10.848 1.00 88.31 83 CYS A C 1
ATOM 579 O O . CYS A 1 83 ? -5.570 -5.277 10.087 1.00 88.31 83 CYS A O 1
ATOM 581 N N . PRO A 1 84 ? -4.739 -5.316 12.186 1.00 78.31 84 PRO A N 1
ATOM 582 C CA . PRO A 1 84 ? -6.035 -5.393 12.853 1.00 78.31 84 PRO A CA 1
ATOM 583 C C . PRO A 1 84 ? -6.929 -4.186 12.544 1.00 78.31 84 PRO A C 1
ATOM 585 O O . PRO A 1 84 ? -6.458 -3.056 12.402 1.00 78.31 84 PRO A O 1
ATOM 588 N N . VAL A 1 85 ? -8.239 -4.433 12.451 1.00 78.56 85 VAL A N 1
ATOM 589 C CA . VAL A 1 85 ? -9.264 -3.388 12.308 1.00 78.56 85 VAL A CA 1
ATOM 590 C C . VAL A 1 85 ? -9.550 -2.780 13.686 1.00 78.56 85 VAL A C 1
ATOM 592 O O . VAL A 1 85 ? -9.812 -3.542 14.618 1.00 78.56 85 VAL A O 1
ATOM 595 N N . PRO A 1 86 ? -9.499 -1.442 13.851 1.00 70.56 86 PRO A N 1
ATOM 596 C CA . PRO A 1 86 ? -9.872 -0.800 15.106 1.00 70.56 86 PRO A CA 1
ATOM 597 C C . PRO A 1 86 ? -11.308 -1.154 15.499 1.00 70.56 86 PRO A C 1
ATOM 599 O O . PRO A 1 86 ? -12.194 -1.208 14.643 1.00 70.56 86 PRO A O 1
ATOM 602 N N . ALA A 1 87 ? -11.544 -1.378 16.792 1.00 71.44 87 ALA A N 1
ATOM 603 C CA . ALA A 1 87 ? -12.894 -1.584 17.300 1.00 71.44 87 ALA A CA 1
ATOM 604 C C . ALA A 1 87 ? -13.765 -0.343 17.017 1.00 71.44 87 ALA A C 1
ATOM 606 O O . ALA A 1 87 ? -13.250 0.781 17.059 1.00 71.44 87 ALA A O 1
ATOM 607 N N . PRO A 1 88 ? -15.070 -0.518 16.729 1.00 73.00 88 PRO A N 1
ATOM 608 C CA . PRO A 1 88 ? -15.969 0.613 16.554 1.00 73.00 88 PRO A CA 1
ATOM 609 C C . PRO A 1 88 ? -15.970 1.494 17.813 1.00 73.00 88 PRO A C 1
ATOM 611 O O . PRO A 1 88 ? -15.809 0.973 18.923 1.00 73.00 88 PRO A O 1
ATOM 614 N N . PRO A 1 89 ? -16.139 2.822 17.661 1.00 74.94 89 PRO A N 1
ATOM 615 C CA . PRO A 1 89 ? -16.213 3.717 18.804 1.00 74.94 89 PRO A CA 1
ATOM 616 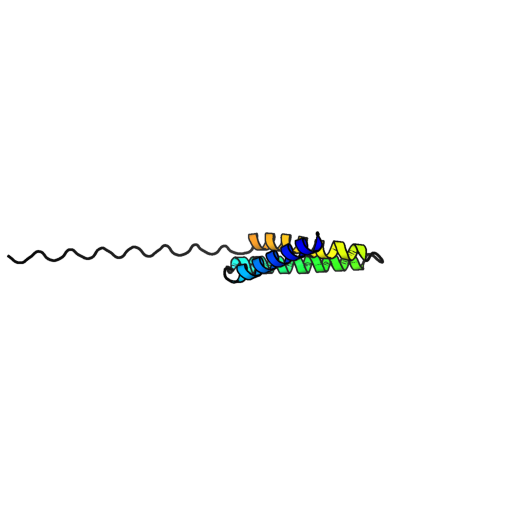C C . PRO A 1 89 ? -17.343 3.269 19.742 1.00 74.94 89 PRO A C 1
ATOM 618 O O . PRO A 1 89 ? -18.367 2.764 19.265 1.00 74.94 89 PRO A O 1
ATOM 621 N N . PRO A 1 90 ? -17.173 3.428 21.067 1.00 77.25 90 PRO A N 1
ATOM 622 C CA . PRO A 1 90 ? -18.214 3.073 22.016 1.00 77.25 90 PRO A CA 1
ATOM 623 C C . PRO A 1 90 ? -19.512 3.815 21.664 1.00 77.25 90 PRO A C 1
ATOM 625 O O . PRO A 1 90 ? -19.454 4.965 21.211 1.00 77.25 90 PRO A O 1
ATOM 628 N N . PRO A 1 91 ? -20.682 3.172 21.840 1.00 80.56 91 PRO A N 1
ATOM 629 C CA . PRO A 1 91 ? -21.956 3.819 21.574 1.00 80.56 91 PRO A CA 1
ATOM 630 C C . PRO A 1 91 ? -22.062 5.117 22.387 1.00 80.56 91 PRO A C 1
ATOM 632 O O . PRO A 1 91 ? -21.543 5.178 23.508 1.00 80.56 91 PRO A O 1
ATOM 635 N N . PRO A 1 92 ? -22.711 6.159 21.836 1.00 81.94 92 PRO A N 1
ATOM 636 C CA . PRO A 1 92 ? -22.907 7.402 22.563 1.00 81.94 92 PRO A CA 1
ATOM 637 C C . PRO A 1 92 ? -23.596 7.110 23.904 1.00 81.94 92 PRO A C 1
ATOM 639 O O . PRO A 1 92 ? -24.468 6.235 23.962 1.00 81.94 92 PRO A O 1
ATOM 642 N N . PRO A 1 93 ? -23.212 7.809 24.988 1.00 82.94 93 PRO A N 1
ATOM 643 C CA . PRO A 1 93 ? -23.870 7.641 26.272 1.00 82.94 93 PRO A CA 1
ATOM 644 C C . PRO A 1 93 ? -25.378 7.893 26.115 1.00 82.94 93 PRO A C 1
ATOM 646 O O . PRO A 1 93 ? -25.769 8.782 25.350 1.00 82.94 93 PRO A O 1
ATOM 649 N N . PRO A 1 94 ? -26.237 7.115 26.800 1.00 83.00 94 PRO A N 1
ATOM 650 C CA . PRO A 1 94 ? -27.673 7.336 26.749 1.00 83.00 94 PRO A CA 1
ATOM 651 C C . PRO A 1 94 ? -27.995 8.776 27.179 1.00 83.00 94 PRO A C 1
ATOM 653 O O . PRO A 1 94 ? -27.321 9.309 28.069 1.00 83.00 94 PRO A O 1
ATOM 656 N N . PRO A 1 95 ? -28.996 9.426 26.555 1.00 84.44 95 PRO A N 1
ATOM 657 C CA . PRO A 1 95 ? -29.395 10.770 26.944 1.00 84.44 95 PRO A CA 1
ATOM 658 C C . PRO A 1 95 ? -29.748 10.798 28.440 1.00 84.44 95 PRO A C 1
ATOM 660 O O . PRO A 1 95 ? -30.327 9.829 28.945 1.00 84.44 95 PRO A O 1
ATOM 663 N N . PRO A 1 96 ? -29.397 11.878 29.164 1.00 84.31 96 PRO A N 1
ATOM 664 C CA . PRO A 1 96 ? -29.750 12.004 30.570 1.00 84.31 96 PRO A CA 1
ATOM 665 C C . PRO A 1 96 ? -31.273 11.874 30.740 1.00 84.31 96 PRO A C 1
ATOM 667 O O . PRO A 1 96 ? -32.023 12.371 29.892 1.00 84.31 96 PRO A O 1
ATOM 670 N N . PRO A 1 97 ? -31.748 11.200 31.805 1.00 84.06 97 PRO A N 1
ATOM 671 C CA . PRO A 1 97 ? -33.176 11.076 32.061 1.00 84.06 97 PRO A CA 1
ATOM 672 C C . PRO A 1 97 ? -33.820 12.470 32.162 1.00 84.06 97 PRO A C 1
ATOM 674 O O . PRO A 1 97 ? -33.188 13.394 32.688 1.00 84.06 97 PRO A O 1
ATOM 677 N N . PRO A 1 98 ? -35.056 12.647 31.656 1.00 84.12 98 PRO A N 1
ATOM 678 C CA . PRO A 1 98 ? -35.751 13.923 31.746 1.00 84.12 98 PRO A CA 1
ATOM 679 C C . PRO A 1 98 ? -35.875 14.361 33.216 1.00 84.12 98 PRO A C 1
ATOM 681 O O . PRO A 1 98 ? -36.085 13.510 34.087 1.00 84.12 98 PRO A O 1
ATO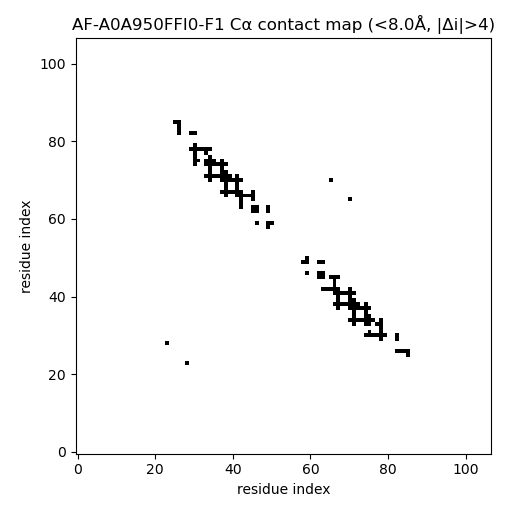M 684 N N . PRO A 1 99 ? -35.737 15.668 33.511 1.00 83.94 99 PRO A N 1
ATOM 685 C CA . PRO A 1 99 ? -35.885 16.172 34.869 1.00 83.94 99 PRO A CA 1
ATOM 686 C C . PRO A 1 99 ? -37.277 15.820 35.421 1.00 83.94 99 PRO A C 1
ATOM 688 O O . PRO A 1 99 ? -38.256 15.848 34.667 1.00 83.94 99 PRO A O 1
ATOM 691 N N . PRO A 1 100 ? -37.384 15.476 36.719 1.00 83.44 100 PRO A N 1
ATOM 692 C CA . PRO A 1 100 ? -38.667 15.169 37.333 1.00 83.44 100 PRO A CA 1
ATOM 693 C C . PRO A 1 100 ? -39.627 16.363 37.203 1.00 83.44 100 PRO A C 1
ATOM 695 O O . PRO A 1 100 ? -39.183 17.515 37.270 1.00 83.44 100 PRO A O 1
ATOM 698 N N . PRO A 1 101 ? -40.935 16.109 37.005 1.00 83.75 101 PRO A N 1
ATOM 699 C CA . PRO A 1 101 ? -41.922 17.173 36.900 1.00 83.75 101 PRO A CA 1
ATOM 700 C C . PRO A 1 101 ? -41.924 18.041 38.170 1.00 83.75 101 PRO A C 1
ATOM 702 O O . PRO A 1 101 ? -41.721 17.514 39.270 1.00 83.75 101 PRO A O 1
ATOM 705 N N . PRO A 1 102 ? -42.142 19.363 38.038 1.00 83.88 102 PRO A N 1
ATOM 706 C CA . PRO A 1 102 ? -42.202 20.259 39.183 1.00 83.88 102 PRO A CA 1
ATOM 707 C C . PRO A 1 102 ? -43.315 19.832 40.158 1.00 83.88 102 PRO A C 1
ATOM 709 O O . PRO A 1 102 ? -44.353 19.330 39.713 1.00 83.88 102 PRO A O 1
ATOM 712 N N . PRO A 1 103 ? -43.123 20.026 41.478 1.00 82.94 103 PRO A N 1
ATOM 713 C CA . PRO A 1 103 ? -44.147 19.719 42.467 1.00 82.94 103 PRO A CA 1
ATOM 714 C C . PRO A 1 103 ? -45.447 20.479 42.163 1.00 82.94 103 PRO A C 1
ATOM 716 O O . PRO A 1 103 ? -45.383 21.636 41.734 1.00 82.94 103 PRO A O 1
ATOM 719 N N . PRO A 1 104 ? -46.621 19.865 42.390 1.00 81.69 104 PRO A N 1
ATOM 720 C CA . PRO A 1 104 ? -47.891 20.560 42.242 1.00 81.69 104 PRO A CA 1
ATOM 721 C C . PRO A 1 104 ? -47.965 21.783 43.182 1.00 81.69 104 PRO A C 1
ATOM 723 O O . PRO A 1 104 ? -47.426 21.728 44.292 1.00 81.69 104 PRO A O 1
ATOM 726 N N . PRO A 1 105 ? -48.619 22.883 42.756 1.00 78.12 105 PRO A N 1
ATOM 727 C CA . PRO A 1 105 ? -48.799 24.075 43.582 1.00 78.12 105 PRO A CA 1
ATOM 728 C C . PRO A 1 105 ? -49.525 23.756 44.902 1.00 78.12 105 PRO A C 1
ATOM 730 O O . PRO A 1 105 ? -50.455 22.943 44.885 1.00 78.12 105 PRO A O 1
ATOM 733 N N . PRO A 1 106 ? -49.146 24.389 46.030 1.00 75.06 106 PRO A N 1
ATOM 734 C CA . PRO A 1 106 ? -49.884 24.271 47.287 1.00 75.06 106 PRO A CA 1
ATOM 735 C C . PRO A 1 106 ? -51.317 24.838 47.176 1.00 75.06 106 PRO A C 1
ATOM 737 O O . PRO A 1 106 ? -51.504 25.808 46.436 1.00 75.06 106 PRO A O 1
ATOM 740 N N . PRO A 1 107 ? -52.296 24.248 47.893 1.00 73.88 107 PRO A N 1
ATOM 741 C CA . PRO A 1 107 ? -53.689 24.706 47.954 1.00 73.88 107 PRO A CA 1
ATOM 742 C C . PRO A 1 107 ? -53.881 26.017 48.726 1.00 73.88 107 PRO A C 1
ATOM 744 O O . PRO A 1 107 ? -53.069 26.304 49.637 1.00 73.88 107 PRO A O 1
#